Protein AF-A0A1Y4PWG5-F1 (afdb_monomer_lite)

Sequence (75 aa):
MKVLFNITLSDDENETEYDAIILTKFDVFIVEVKNFRGDLNISERGIVTNSFNDKVTYNLAEKMSCKEYFIKKTY

Organism: NCBI:txid29348

InterPro domains:
  IPR011528 Nuclease-related domain, NERD [PF08378] (2-61)
  IPR011528 Nuclease-related domain, NERD [PS50965] (1-75)

Radius of gyration: 14.55 Å; chains: 1; bounding box: 36×24×40 Å

Foldseek 3Di:
DDKDAFDWDDDPPDIATFRMWDDDPPDIDTDDDDDDDADWDQDPQRFIDHPPDRPDGDRRNVNVVRVVCVVVVPD

Secondary structure (DSSP, 8-state):
-EEEEEEEEE-SS-EEEEEEEEE-SS-EEEE-----SS-EEE-TT-EEEETT-TT--EEHHHHHHHHHHHHHT--

pLDDT: mean 85.28, std 10.68, range [44.25, 97.0]

Structure (mmCIF, N/CA/C/O backbone):
data_AF-A0A1Y4PWG5-F1
#
_entry.id   AF-A0A1Y4PWG5-F1
#
loop_
_atom_site.group_PDB
_atom_site.id
_atom_site.type_symbol
_atom_site.label_atom_id
_atom_site.label_alt_id
_atom_site.label_comp_id
_atom_site.label_asym_id
_atom_site.label_entity_id
_atom_site.label_seq_id
_atom_site.pdbx_PDB_ins_code
_atom_site.Cartn_x
_atom_site.Cartn_y
_atom_site.Cartn_z
_atom_site.occupancy
_atom_site.B_iso_or_equiv
_atom_site.auth_seq_id
_atom_site.auth_comp_id
_atom_site.auth_asym_id
_atom_site.auth_atom_id
_atom_site.pdbx_PDB_model_num
ATOM 1 N N . MET A 1 1 ? -21.767 -1.664 4.208 1.00 88.88 1 MET A N 1
ATOM 2 C CA . MET A 1 1 ? -20.412 -1.526 3.638 1.00 88.88 1 MET A CA 1
ATOM 3 C C . MET A 1 1 ? -20.132 -0.045 3.497 1.00 88.88 1 MET A C 1
ATOM 5 O O . MET A 1 1 ? -21.001 0.656 2.991 1.00 88.88 1 MET A O 1
ATOM 9 N N . LYS A 1 2 ? -18.985 0.428 3.982 1.00 96.38 2 LYS A N 1
ATOM 10 C CA . LYS A 1 2 ? -18.556 1.825 3.852 1.00 96.38 2 LYS A CA 1
ATOM 11 C C . LYS A 1 2 ? -17.211 1.844 3.140 1.00 96.38 2 LYS A C 1
ATOM 13 O O . LYS A 1 2 ? -16.337 1.062 3.494 1.00 96.38 2 LYS A O 1
ATOM 18 N N . VAL A 1 3 ? -17.069 2.717 2.151 1.00 96.88 3 VAL A N 1
ATOM 19 C CA . VAL A 1 3 ? -15.816 2.904 1.417 1.00 96.88 3 VAL A CA 1
ATOM 20 C C . VAL A 1 3 ? -15.333 4.321 1.671 1.00 96.88 3 VAL A C 1
ATOM 22 O O . VAL A 1 3 ? -16.113 5.269 1.580 1.00 96.88 3 VAL A O 1
ATOM 25 N N . LEU A 1 4 ? -14.069 4.439 2.047 1.00 96.12 4 LEU A N 1
ATOM 26 C CA . LEU A 1 4 ? -13.361 5.691 2.256 1.00 96.12 4 LEU A CA 1
ATOM 27 C C . LEU A 1 4 ? -12.240 5.767 1.222 1.00 96.12 4 LEU A C 1
ATOM 29 O O . LEU A 1 4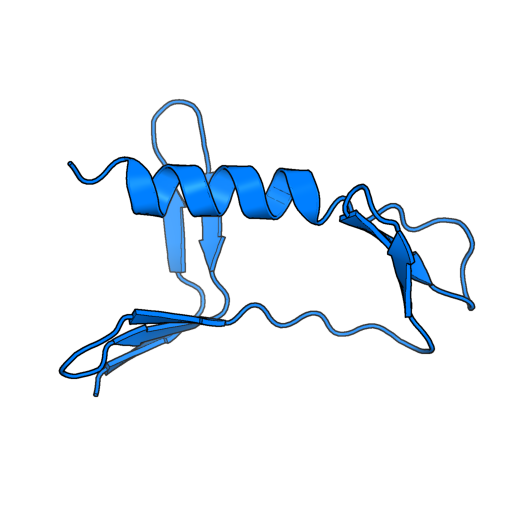 ? -11.580 4.758 0.989 1.00 96.12 4 LEU A O 1
ATOM 33 N N . PHE A 1 5 ? -12.035 6.934 0.622 1.00 97.00 5 PHE A N 1
ATOM 34 C CA . PHE A 1 5 ? -11.011 7.161 -0.397 1.00 97.00 5 PHE A CA 1
ATOM 35 C C . PHE A 1 5 ? -10.032 8.231 0.070 1.00 97.00 5 PHE A C 1
ATOM 37 O O . PHE A 1 5 ? -10.458 9.163 0.755 1.00 97.00 5 PHE A O 1
ATOM 44 N N . ASN A 1 6 ? -8.771 8.103 -0.345 1.00 95.19 6 ASN A N 1
ATOM 45 C CA . ASN A 1 6 ? -7.699 9.079 -0.135 1.00 95.19 6 ASN A CA 1
ATOM 46 C C . ASN A 1 6 ? -7.624 9.545 1.329 1.00 95.19 6 ASN A C 1
ATOM 48 O O . ASN A 1 6 ? -7.795 10.723 1.645 1.00 95.19 6 ASN A O 1
ATOM 52 N N . ILE A 1 7 ? -7.469 8.582 2.239 1.00 94.81 7 ILE A N 1
ATOM 53 C CA . ILE A 1 7 ? -7.435 8.835 3.681 1.00 94.81 7 ILE A CA 1
ATOM 54 C C . ILE A 1 7 ? -5.994 8.974 4.139 1.00 94.81 7 ILE A C 1
ATOM 56 O O . ILE A 1 7 ? -5.227 8.020 4.052 1.00 94.81 7 ILE A O 1
ATOM 60 N N . THR A 1 8 ? -5.663 10.118 4.723 1.00 93.81 8 THR A N 1
ATOM 61 C CA . THR A 1 8 ? -4.385 10.327 5.405 1.00 93.81 8 THR A CA 1
ATOM 62 C C . THR A 1 8 ? -4.530 10.053 6.897 1.00 93.81 8 THR A C 1
ATOM 64 O O . THR A 1 8 ? -5.445 10.570 7.540 1.00 93.81 8 THR A O 1
ATOM 67 N N . LEU A 1 9 ? -3.623 9.247 7.448 1.00 91.06 9 LEU A N 1
ATOM 68 C CA . LEU A 1 9 ? -3.417 9.081 8.884 1.00 91.06 9 LEU A CA 1
ATOM 69 C C . LEU A 1 9 ? -2.033 9.609 9.251 1.00 91.06 9 LEU A C 1
ATOM 71 O O . LEU A 1 9 ? -1.058 9.339 8.551 1.00 91.06 9 LEU A O 1
ATOM 75 N N . SER A 1 10 ? -1.948 10.327 10.363 1.00 92.56 10 SER A N 1
ATOM 76 C CA . SER A 1 10 ? -0.691 10.860 10.875 1.00 92.56 10 SER A CA 1
ATOM 77 C C . SER A 1 10 ? -0.661 10.887 12.399 1.00 92.56 10 SER A C 1
ATOM 79 O O . SER A 1 10 ? -1.698 10.865 13.067 1.00 92.56 10 SER A O 1
ATOM 81 N N . ASP A 1 11 ? 0.551 10.917 12.937 1.00 90.75 11 ASP A N 1
ATOM 82 C CA . ASP A 1 11 ? 0.871 11.255 14.319 1.00 90.75 11 ASP A CA 1
ATOM 83 C C . ASP A 1 11 ? 2.099 12.181 14.355 1.00 90.75 11 ASP A C 1
ATOM 85 O O . ASP A 1 11 ? 2.494 12.721 13.323 1.00 90.75 11 ASP A O 1
ATOM 89 N N . ASP A 1 12 ? 2.680 12.395 15.537 1.00 90.50 12 ASP A N 1
ATOM 90 C CA . ASP A 1 12 ? 3.810 13.314 15.716 1.00 90.50 12 ASP A CA 1
ATOM 91 C C . ASP A 1 12 ? 5.077 12.897 14.941 1.00 90.50 12 ASP A C 1
ATOM 93 O O . ASP A 1 12 ? 5.935 13.739 14.676 1.00 90.50 12 ASP A O 1
ATOM 97 N N . GLU A 1 13 ? 5.214 11.619 14.572 1.00 89.06 13 GLU A N 1
ATOM 98 C CA . GLU A 1 13 ? 6.429 11.061 13.961 1.00 89.06 13 GLU A CA 1
ATOM 99 C C . GLU A 1 13 ? 6.204 10.494 12.552 1.00 89.06 13 GLU A C 1
ATOM 101 O O . GLU A 1 13 ? 7.152 10.391 11.771 1.00 89.06 13 GLU A O 1
ATOM 106 N N . ASN A 1 14 ? 4.973 10.107 12.211 1.00 89.19 14 ASN A N 1
ATOM 107 C CA . ASN A 1 14 ? 4.657 9.359 11.000 1.00 89.19 14 ASN A CA 1
ATOM 108 C C . ASN A 1 14 ? 3.441 9.932 10.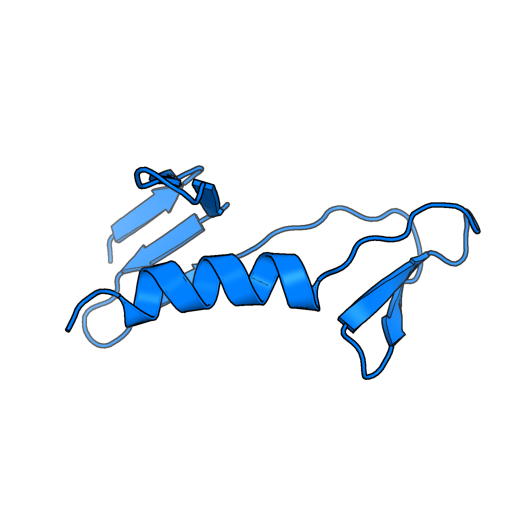268 1.00 89.19 14 ASN A C 1
ATOM 110 O O . ASN A 1 14 ? 2.494 10.434 10.868 1.00 89.19 14 ASN A O 1
ATOM 114 N N . GLU A 1 15 ? 3.423 9.756 8.950 1.00 91.38 15 GLU A N 1
ATOM 115 C CA . GLU A 1 15 ? 2.279 10.069 8.097 1.00 91.38 15 GLU A CA 1
ATOM 116 C C . GLU A 1 15 ? 2.170 9.028 6.981 1.00 91.38 15 GLU A C 1
ATOM 118 O O . GLU A 1 15 ? 3.170 8.624 6.378 1.00 91.38 15 GLU A O 1
ATOM 123 N N . THR A 1 16 ? 0.947 8.581 6.695 1.00 91.56 16 THR A N 1
ATOM 124 C CA . THR A 1 16 ? 0.669 7.668 5.589 1.00 91.56 16 THR A CA 1
ATOM 125 C C . THR A 1 16 ? -0.702 7.922 4.974 1.00 91.56 16 THR A C 1
ATOM 127 O O . THR A 1 16 ? -1.669 8.247 5.659 1.00 91.56 16 THR A O 1
ATOM 130 N N . GLU A 1 17 ? -0.797 7.731 3.665 1.00 93.19 17 GLU A N 1
ATOM 131 C CA . GLU A 1 17 ? -2.030 7.864 2.888 1.00 93.19 17 GLU A CA 1
ATOM 132 C C . GLU A 1 17 ? -2.512 6.486 2.451 1.00 93.19 17 GLU A C 1
ATOM 134 O O . GLU A 1 17 ? -1.694 5.678 2.029 1.00 93.19 17 GLU A O 1
ATOM 139 N N . TYR A 1 18 ? -3.815 6.224 2.502 1.00 93.00 18 TYR A N 1
ATOM 140 C CA . TYR A 1 18 ? -4.477 5.040 1.959 1.00 93.00 18 TYR A CA 1
ATOM 141 C C . TYR A 1 18 ? -5.370 5.419 0.781 1.00 93.00 18 TYR A C 1
ATOM 143 O O . TYR A 1 18 ? -6.293 6.222 0.947 1.00 93.00 18 TYR A O 1
ATOM 151 N N . ASP A 1 19 ? -5.161 4.774 -0.369 1.00 94.25 19 ASP A N 1
ATOM 152 C CA . ASP A 1 19 ? -5.956 5.047 -1.572 1.00 94.25 19 ASP A CA 1
ATOM 153 C C . ASP A 1 19 ? -7.437 4.693 -1.343 1.00 94.25 19 ASP A C 1
ATOM 155 O O . ASP A 1 19 ? -8.331 5.490 -1.644 1.00 94.25 19 ASP A O 1
ATOM 159 N N . ALA A 1 20 ? -7.720 3.530 -0.738 1.00 95.69 20 ALA A N 1
ATOM 160 C CA . ALA A 1 20 ? -9.048 3.241 -0.202 1.00 95.69 20 ALA A CA 1
ATOM 161 C C . ALA A 1 20 ? -9.048 2.320 1.029 1.00 95.69 20 ALA A C 1
ATOM 163 O O . ALA A 1 20 ? -8.244 1.396 1.156 1.00 95.69 20 ALA A O 1
ATOM 164 N N . ILE A 1 21 ? -10.029 2.535 1.910 1.00 93.62 21 ILE A N 1
ATOM 165 C CA . ILE A 1 21 ? -10.354 1.660 3.041 1.00 93.62 21 ILE A CA 1
ATOM 166 C C . ILE A 1 21 ? -11.803 1.200 2.893 1.00 93.62 21 ILE A C 1
ATOM 168 O O . ILE A 1 21 ? -12.732 2.012 2.846 1.00 93.62 21 ILE A O 1
ATOM 172 N N . ILE A 1 22 ? -12.007 -0.113 2.838 1.00 95.50 22 ILE A N 1
ATOM 173 C CA . ILE A 1 22 ? -13.322 -0.739 2.714 1.00 95.50 22 ILE A CA 1
ATOM 174 C C . ILE A 1 22 ? -13.666 -1.397 4.046 1.00 95.50 22 ILE A C 1
ATOM 176 O O . ILE A 1 22 ? -13.074 -2.398 4.442 1.00 95.50 22 ILE A O 1
ATOM 180 N N . LEU A 1 23 ? -14.666 -0.841 4.723 1.00 94.88 23 LEU A N 1
ATOM 181 C CA . LEU A 1 23 ? -15.218 -1.374 5.961 1.00 94.88 23 LEU A CA 1
ATOM 182 C C . LEU A 1 23 ? -16.433 -2.247 5.638 1.00 94.88 23 LEU A C 1
ATOM 184 O O . LEU A 1 23 ? -17.463 -1.776 5.125 1.00 94.88 23 LEU A O 1
ATOM 188 N N . THR A 1 24 ? -16.324 -3.531 5.955 1.00 95.69 24 THR A N 1
ATOM 189 C CA . THR A 1 24 ? -17.423 -4.494 5.854 1.00 95.69 24 THR A CA 1
ATOM 190 C C . THR A 1 24 ? -17.979 -4.818 7.242 1.00 95.69 24 THR A C 1
ATOM 192 O O . THR A 1 24 ? -17.618 -4.185 8.229 1.00 95.69 24 THR A O 1
ATOM 195 N N . LYS A 1 25 ? -18.923 -5.764 7.326 1.00 95.50 25 LYS A N 1
ATOM 196 C CA . LYS A 1 25 ? -19.472 -6.201 8.618 1.00 95.50 25 LYS A CA 1
ATOM 197 C C . LYS A 1 25 ? -18.454 -7.000 9.444 1.00 95.50 25 LYS A C 1
ATOM 199 O O . LYS A 1 25 ? -18.568 -7.015 10.664 1.00 95.50 25 LYS A O 1
ATOM 204 N N . PHE A 1 26 ? -17.520 -7.678 8.783 1.00 94.94 26 PHE A N 1
ATOM 205 C CA . PHE A 1 26 ? -16.626 -8.649 9.417 1.00 94.94 26 PHE A CA 1
ATOM 206 C C . PHE A 1 26 ? -15.157 -8.257 9.297 1.00 94.94 26 PHE A C 1
ATOM 208 O O . PHE A 1 26 ? -14.385 -8.549 10.199 1.00 94.94 26 PHE A O 1
ATOM 215 N N . ASP A 1 27 ? -14.806 -7.533 8.235 1.00 92.88 27 ASP A N 1
ATOM 216 C CA . ASP A 1 27 ? -13.422 -7.259 7.870 1.00 92.88 27 ASP A CA 1
ATOM 217 C C . ASP A 1 27 ? -13.201 -5.815 7.416 1.00 92.88 27 ASP A C 1
ATOM 219 O O . ASP A 1 27 ? -14.126 -5.115 6.973 1.00 92.88 27 ASP A O 1
ATOM 223 N N . VAL A 1 28 ? -11.932 -5.417 7.462 1.00 91.31 28 VAL A N 1
ATOM 224 C CA . VAL A 1 28 ? -11.402 -4.175 6.900 1.00 91.31 28 VAL A CA 1
ATOM 225 C C . VAL A 1 28 ? -10.443 -4.531 5.771 1.00 91.31 28 VAL A C 1
ATOM 227 O O . VAL A 1 28 ? -9.486 -5.269 5.985 1.00 91.31 28 VAL A O 1
ATOM 230 N N . PHE A 1 29 ? -10.675 -3.982 4.580 1.00 92.19 29 PHE A N 1
ATOM 231 C CA . PHE A 1 29 ? -9.746 -4.099 3.458 1.00 92.19 29 PHE A CA 1
ATOM 232 C C . PHE A 1 29 ? -9.063 -2.764 3.219 1.00 92.19 29 PHE A C 1
ATOM 234 O O . PHE A 1 29 ? -9.716 -1.721 3.169 1.00 92.19 29 PHE A O 1
ATOM 241 N N . ILE A 1 30 ? -7.754 -2.821 3.023 1.00 91.19 30 ILE A N 1
ATOM 242 C CA . ILE A 1 30 ? -6.949 -1.683 2.605 1.00 91.19 30 ILE A CA 1
ATOM 243 C C . ILE A 1 30 ? -6.544 -1.933 1.166 1.00 91.19 30 ILE A C 1
ATOM 245 O O . ILE A 1 30 ? -5.969 -2.974 0.847 1.00 91.19 30 ILE A O 1
ATOM 249 N N . VAL A 1 31 ? -6.882 -0.987 0.300 1.00 92.00 31 VAL A N 1
ATOM 250 C CA . VAL A 1 31 ? -6.579 -1.050 -1.122 1.00 92.00 31 VAL A CA 1
ATOM 251 C C . VAL A 1 31 ? -5.563 0.032 -1.427 1.00 92.00 31 VAL A C 1
ATOM 253 O O . VAL A 1 31 ? -5.794 1.204 -1.137 1.00 92.00 31 VAL A O 1
ATOM 256 N N . GLU A 1 32 ? -4.459 -0.387 -2.032 1.00 89.12 32 GLU A N 1
ATOM 257 C CA . GLU A 1 32 ? -3.434 0.494 -2.571 1.00 89.12 32 GLU A CA 1
ATOM 258 C C . GLU A 1 32 ? -3.389 0.304 -4.086 1.00 89.12 32 GLU A C 1
ATOM 260 O O . GLU A 1 32 ? -3.231 -0.814 -4.582 1.00 89.12 32 GLU A O 1
ATOM 265 N N . VAL A 1 33 ? -3.524 1.394 -4.829 1.00 88.69 33 VAL A N 1
ATOM 266 C CA . VAL A 1 33 ? -3.466 1.420 -6.283 1.00 88.69 33 VAL A CA 1
ATOM 267 C C . VAL A 1 33 ? -2.151 2.055 -6.703 1.00 88.69 33 VAL A C 1
ATOM 269 O O . VAL A 1 33 ? -1.761 3.140 -6.266 1.00 88.69 33 VAL A O 1
ATOM 272 N N . LYS A 1 34 ? -1.441 1.368 -7.594 1.00 84.00 34 LYS A N 1
ATOM 273 C CA . LYS A 1 34 ? -0.227 1.892 -8.207 1.00 84.00 34 LYS A CA 1
ATOM 274 C C . LYS A 1 34 ? -0.301 1.690 -9.708 1.00 84.00 34 LYS A C 1
ATOM 276 O O . LYS A 1 34 ? -0.332 0.569 -10.206 1.00 84.00 34 LYS A O 1
ATOM 281 N N . ASN A 1 35 ? -0.347 2.807 -10.423 1.00 82.00 35 ASN A N 1
ATOM 282 C CA . ASN A 1 35 ? -0.394 2.815 -11.874 1.00 82.00 35 ASN A CA 1
ATOM 283 C C . ASN A 1 35 ? 1.029 2.819 -12.413 1.00 82.00 35 ASN A C 1
ATOM 285 O O . ASN A 1 35 ? 1.696 3.853 -12.436 1.00 82.00 35 ASN A O 1
ATOM 289 N N . PHE A 1 36 ? 1.483 1.657 -12.861 1.00 76.69 36 PHE A N 1
ATOM 290 C CA . PHE A 1 36 ? 2.767 1.518 -13.522 1.00 76.69 36 PHE A CA 1
ATOM 291 C C . PHE A 1 36 ? 2.570 1.284 -15.019 1.00 76.69 36 PHE A C 1
ATOM 293 O O . PHE A 1 36 ? 1.587 0.683 -15.449 1.00 76.69 36 PHE A O 1
ATOM 300 N N . ARG A 1 37 ? 3.508 1.781 -15.828 1.00 77.31 37 ARG A N 1
ATOM 301 C CA . ARG A 1 37 ? 3.557 1.474 -17.259 1.00 77.31 37 ARG A CA 1
ATOM 302 C C . ARG A 1 37 ? 4.506 0.311 -17.481 1.00 77.31 37 ARG A C 1
ATOM 304 O O . ARG A 1 37 ? 5.699 0.492 -17.274 1.00 77.31 37 ARG A O 1
ATOM 311 N N . GLY A 1 38 ? 3.984 -0.819 -17.939 1.00 77.06 38 GLY A N 1
ATOM 312 C CA . GLY A 1 38 ? 4.790 -1.995 -18.247 1.00 77.06 38 GLY A CA 1
ATOM 313 C C . GLY A 1 38 ? 4.946 -2.971 -17.090 1.00 77.06 38 GLY A C 1
ATOM 314 O O 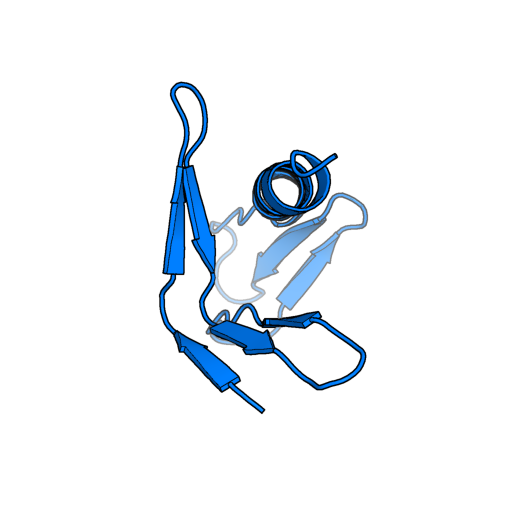. GLY A 1 38 ? 4.291 -2.837 -16.056 1.00 77.06 38 GLY A O 1
ATOM 315 N N . ASP A 1 39 ? 5.806 -3.961 -17.306 1.00 83.69 39 ASP A N 1
ATOM 316 C CA . ASP A 1 39 ? 5.982 -5.071 -16.380 1.00 83.69 39 ASP A CA 1
ATOM 317 C C . ASP A 1 39 ? 6.743 -4.636 -15.128 1.00 83.69 39 ASP A C 1
ATOM 319 O O . ASP A 1 39 ? 7.711 -3.866 -15.172 1.00 83.69 39 ASP A O 1
ATOM 323 N N . LEU A 1 40 ? 6.295 -5.171 -13.998 1.00 84.19 40 LEU A N 1
ATOM 324 C CA . LEU A 1 40 ? 6.859 -4.905 -12.688 1.00 84.19 40 LEU A CA 1
ATOM 325 C C . LEU A 1 40 ? 7.554 -6.134 -12.149 1.00 84.19 40 LEU A C 1
ATOM 327 O O . LEU A 1 40 ? 7.044 -7.247 -12.255 1.00 84.19 40 LEU A O 1
ATOM 331 N N . ASN A 1 41 ? 8.669 -5.894 -11.474 1.00 85.50 41 ASN A N 1
ATOM 332 C CA . ASN A 1 41 ? 9.328 -6.895 -10.661 1.00 85.50 41 ASN A CA 1
ATOM 333 C C . ASN A 1 41 ? 9.327 -6.421 -9.215 1.00 85.50 41 ASN A C 1
ATOM 335 O O . ASN A 1 41 ? 9.731 -5.298 -8.918 1.00 85.50 41 ASN A O 1
ATOM 339 N N . ILE A 1 42 ? 8.873 -7.286 -8.314 1.00 87.25 42 ILE A N 1
ATOM 340 C CA . ILE A 1 42 ? 8.943 -7.056 -6.874 1.00 87.25 42 ILE A CA 1
ATOM 341 C C . ILE A 1 42 ? 9.966 -8.042 -6.330 1.00 87.25 42 ILE A C 1
ATOM 343 O O . ILE A 1 42 ? 9.776 -9.253 -6.411 1.00 87.25 42 ILE A O 1
ATOM 347 N N . SER A 1 43 ? 11.077 -7.526 -5.813 1.00 88.19 43 SER A N 1
ATOM 348 C CA . SER A 1 43 ? 12.069 -8.364 -5.135 1.00 88.19 43 SER A CA 1
ATOM 349 C C . SER A 1 43 ? 11.524 -8.906 -3.810 1.00 88.19 43 SER A C 1
ATOM 351 O O . SER A 1 43 ? 10.605 -8.334 -3.227 1.00 88.19 43 SER A O 1
ATOM 353 N N . GLU A 1 44 ? 12.160 -9.943 -3.262 1.00 87.81 44 GLU A N 1
ATOM 354 C CA . GLU A 1 44 ? 11.830 -10.482 -1.929 1.00 87.81 44 GLU A CA 1
ATOM 355 C C . GLU A 1 44 ? 11.922 -9.437 -0.804 1.00 87.81 44 GLU A C 1
ATOM 357 O O . GLU A 1 44 ? 11.281 -9.573 0.232 1.00 87.81 44 GLU A O 1
ATOM 362 N N . ARG A 1 45 ? 12.695 -8.363 -1.010 1.00 86.00 45 ARG A N 1
ATOM 363 C CA . ARG A 1 45 ? 12.809 -7.238 -0.069 1.00 86.00 45 ARG A CA 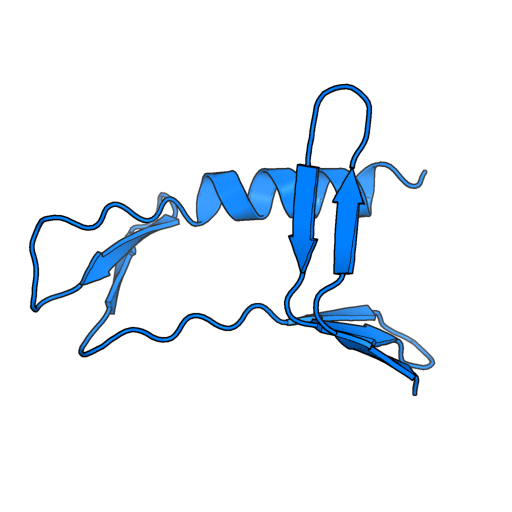1
ATOM 364 C C . ARG A 1 45 ? 11.739 -6.161 -0.273 1.00 86.00 45 ARG A C 1
ATOM 366 O O . ARG A 1 45 ? 11.817 -5.110 0.350 1.00 86.00 45 ARG A O 1
ATOM 373 N N . GLY A 1 46 ? 10.783 -6.373 -1.177 1.00 84.94 46 GLY A N 1
ATOM 374 C CA . GLY A 1 46 ? 9.738 -5.401 -1.499 1.00 84.94 46 GLY A CA 1
ATOM 375 C C . GLY A 1 46 ? 10.231 -4.194 -2.302 1.00 84.94 46 GLY A C 1
ATOM 376 O O . GLY A 1 46 ? 9.542 -3.182 -2.367 1.00 84.94 46 GLY A O 1
ATOM 377 N N . ILE A 1 47 ? 11.409 -4.266 -2.927 1.00 87.12 47 ILE A N 1
ATOM 378 C CA . ILE A 1 47 ? 11.823 -3.247 -3.901 1.00 87.12 47 ILE A CA 1
ATOM 379 C C . ILE A 1 47 ? 11.110 -3.525 -5.216 1.00 87.12 47 ILE A C 1
ATOM 381 O O . ILE A 1 47 ? 11.260 -4.618 -5.768 1.00 87.12 47 ILE A O 1
ATOM 385 N N . VAL A 1 48 ? 10.356 -2.538 -5.690 1.00 85.75 48 VAL A N 1
ATOM 386 C CA . VAL A 1 48 ? 9.639 -2.583 -6.962 1.00 85.75 48 VAL A CA 1
ATOM 387 C C . VAL A 1 48 ? 10.483 -1.899 -8.027 1.00 85.75 48 VAL A C 1
ATOM 389 O O . VAL A 1 48 ? 10.897 -0.751 -7.852 1.00 85.75 48 VAL A O 1
ATOM 392 N N . THR A 1 49 ? 10.712 -2.600 -9.132 1.00 83.69 49 THR A N 1
ATOM 393 C CA . THR A 1 49 ? 11.361 -2.077 -10.336 1.00 83.69 49 THR A CA 1
ATOM 394 C C . THR A 1 49 ? 10.448 -2.243 -11.547 1.00 83.69 49 THR A C 1
ATOM 396 O O . THR A 1 49 ? 9.522 -3.056 -11.548 1.00 83.69 49 THR A O 1
ATOM 399 N N . ASN A 1 50 ? 10.698 -1.444 -12.582 1.00 79.12 50 ASN A N 1
ATOM 400 C CA . ASN A 1 50 ? 9.942 -1.447 -13.829 1.00 79.12 50 ASN A CA 1
ATOM 401 C C . ASN A 1 50 ? 10.890 -1.725 -15.002 1.00 79.12 50 ASN A C 1
ATOM 403 O O . ASN A 1 50 ? 11.957 -1.119 -15.073 1.00 79.12 50 ASN A O 1
ATOM 407 N N . SER A 1 51 ? 10.488 -2.605 -15.921 1.00 71.62 51 SER A N 1
ATOM 408 C CA . SER A 1 51 ? 11.292 -3.017 -17.081 1.00 71.62 51 SER A CA 1
ATOM 409 C C . SER A 1 51 ? 11.603 -1.899 -18.089 1.00 71.62 51 SER A C 1
ATOM 411 O O . SER A 1 51 ? 12.529 -2.038 -18.883 1.00 71.62 51 SER A O 1
ATOM 413 N N . PHE A 1 52 ? 10.858 -0.790 -18.072 1.00 67.56 52 PHE A N 1
ATOM 414 C CA . PHE A 1 52 ? 11.008 0.312 -19.031 1.00 67.56 52 PHE A CA 1
ATOM 415 C C . PHE A 1 52 ? 11.935 1.440 -18.565 1.00 67.56 52 PHE A C 1
ATOM 417 O O . PHE A 1 52 ? 12.321 2.281 -19.378 1.00 67.56 52 PHE A O 1
ATOM 424 N N . ASN A 1 53 ? 12.248 1.525 -17.271 1.00 62.03 53 ASN A N 1
ATOM 425 C CA . ASN A 1 53 ? 13.033 2.629 -16.728 1.00 62.03 53 ASN A CA 1
ATOM 426 C C . ASN A 1 53 ? 13.786 2.159 -15.475 1.00 62.03 53 ASN A C 1
ATOM 428 O O . ASN A 1 53 ? 13.201 2.083 -14.395 1.00 62.03 53 ASN A O 1
ATOM 432 N N . ASP A 1 54 ? 15.090 1.895 -15.605 1.00 58.41 54 ASP A N 1
ATOM 433 C CA . ASP A 1 54 ? 15.997 1.395 -14.549 1.00 58.41 54 ASP A CA 1
ATOM 434 C C . ASP A 1 54 ? 16.179 2.349 -13.340 1.00 58.41 54 ASP A C 1
ATOM 436 O O . ASP A 1 54 ? 17.105 2.200 -12.542 1.00 58.41 54 ASP A O 1
ATOM 440 N N . LYS A 1 55 ? 15.334 3.379 -13.193 1.00 61.22 55 LYS A N 1
ATOM 441 C CA . LYS A 1 55 ? 15.512 4.483 -12.237 1.00 61.22 55 LYS A CA 1
ATOM 442 C C . LYS A 1 55 ? 14.315 4.817 -11.347 1.00 61.22 55 LYS A C 1
ATOM 444 O O . LYS A 1 55 ? 14.256 5.926 -10.823 1.00 61.22 55 LYS A O 1
ATOM 449 N N . VAL A 1 56 ? 13.395 3.894 -11.078 1.0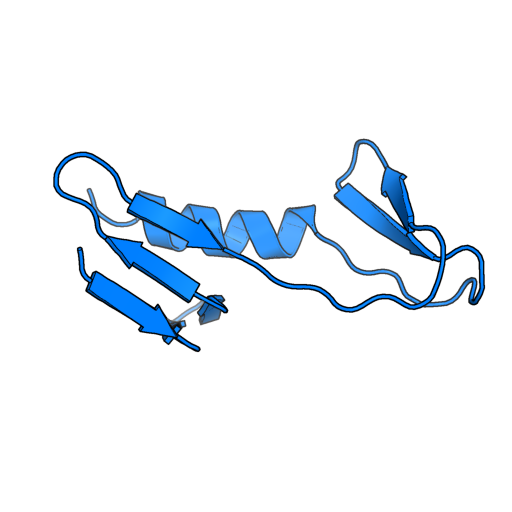0 58.84 56 VAL A N 1
ATOM 450 C CA . VAL A 1 56 ? 12.385 4.133 -10.028 1.00 58.84 56 VAL A CA 1
ATOM 451 C C . VAL A 1 56 ? 12.428 3.033 -8.976 1.00 58.84 56 VAL A C 1
ATOM 453 O O . VAL A 1 56 ? 11.838 1.973 -9.144 1.00 58.84 56 VAL A O 1
ATOM 456 N N . THR A 1 57 ? 13.136 3.321 -7.881 1.00 67.12 57 THR A N 1
ATOM 457 C CA . THR A 1 57 ? 13.221 2.491 -6.673 1.00 67.12 57 THR A CA 1
ATOM 458 C C . THR A 1 57 ? 12.014 2.787 -5.786 1.00 67.12 57 THR A C 1
ATOM 460 O O . THR A 1 57 ? 12.081 3.628 -4.892 1.00 67.12 57 THR A O 1
ATOM 463 N N . TYR A 1 58 ? 10.878 2.142 -6.048 1.00 76.31 58 TYR A N 1
ATOM 464 C CA . TYR A 1 58 ? 9.740 2.226 -5.133 1.00 76.31 58 TYR A CA 1
ATOM 465 C C . 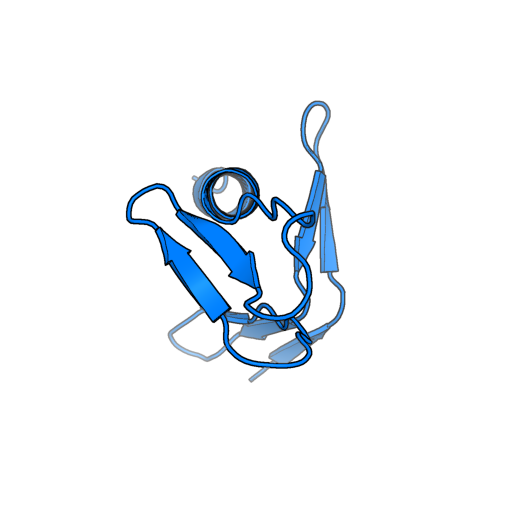TYR A 1 58 ? 9.910 1.164 -4.035 1.00 76.31 58 TYR A C 1
ATOM 467 O O . TYR A 1 58 ? 9.846 -0.036 -4.305 1.00 76.31 58 TYR A O 1
ATOM 475 N N . ASN A 1 59 ? 10.179 1.599 -2.800 1.00 84.56 59 ASN A N 1
ATOM 476 C CA . ASN A 1 59 ? 10.325 0.712 -1.644 1.00 84.56 59 ASN A CA 1
ATOM 477 C C . ASN A 1 59 ? 8.944 0.384 -1.052 1.00 84.56 59 ASN A C 1
ATOM 479 O O . ASN A 1 59 ? 8.435 1.097 -0.184 1.00 84.56 59 ASN A O 1
ATOM 483 N N . LEU A 1 60 ? 8.320 -0.687 -1.552 1.00 86.44 60 LEU A N 1
ATOM 484 C CA . LEU A 1 60 ? 7.006 -1.134 -1.088 1.00 86.44 60 LEU A CA 1
ATOM 485 C C . LEU A 1 60 ? 7.060 -1.593 0.372 1.00 86.44 60 LEU A C 1
ATOM 487 O O . LEU A 1 60 ? 6.128 -1.312 1.119 1.00 86.44 60 LEU A O 1
ATOM 491 N N . ALA A 1 61 ? 8.143 -2.254 0.790 1.00 86.00 61 ALA A N 1
ATOM 492 C CA . ALA A 1 61 ? 8.274 -2.775 2.150 1.00 86.00 61 ALA A CA 1
ATOM 493 C C . ALA A 1 61 ? 8.205 -1.658 3.202 1.00 86.00 61 ALA A C 1
ATOM 495 O O . ALA A 1 61 ? 7.437 -1.751 4.155 1.00 86.00 61 ALA A O 1
ATOM 496 N N . GLU A 1 62 ? 8.944 -0.570 2.999 1.00 85.75 62 GLU A N 1
ATOM 497 C CA . GLU A 1 62 ? 8.946 0.576 3.915 1.00 85.75 62 GLU A CA 1
ATOM 498 C C . GLU A 1 62 ? 7.582 1.277 3.968 1.00 85.75 62 GLU A C 1
ATOM 500 O O . GLU A 1 62 ? 7.048 1.536 5.049 1.00 85.75 62 GLU A O 1
ATOM 505 N N . LYS A 1 63 ? 6.964 1.517 2.805 1.00 85.06 63 LYS A N 1
ATOM 506 C CA . LYS A 1 63 ? 5.630 2.132 2.734 1.00 85.06 63 LYS A CA 1
ATOM 507 C C . LYS A 1 63 ? 4.565 1.273 3.417 1.00 85.06 63 LYS A C 1
ATOM 509 O O . LYS A 1 63 ? 3.702 1.814 4.108 1.00 85.06 63 LYS A O 1
ATOM 514 N N . MET A 1 64 ? 4.640 -0.047 3.262 1.00 86.56 64 MET A N 1
ATOM 515 C CA . MET A 1 64 ? 3.723 -0.975 3.923 1.00 86.56 64 MET A CA 1
ATOM 516 C C . MET A 1 64 ? 3.986 -1.081 5.423 1.00 86.56 64 MET A C 1
ATOM 518 O O . MET A 1 64 ? 3.026 -1.137 6.181 1.00 86.56 64 MET A O 1
ATOM 522 N N . SER A 1 65 ? 5.242 -1.001 5.869 1.00 88.00 65 SER A N 1
ATOM 523 C CA . SER A 1 65 ? 5.576 -1.000 7.298 1.00 88.00 65 SER A CA 1
ATOM 524 C C . SER A 1 65 ? 4.941 0.180 8.040 1.00 88.00 65 SER A C 1
ATOM 526 O O . SER A 1 65 ? 4.425 0.004 9.141 1.00 88.00 65 SER A O 1
ATOM 528 N N . CYS A 1 66 ? 4.940 1.380 7.449 1.00 85.81 66 CYS A N 1
ATOM 529 C CA . CYS A 1 66 ? 4.310 2.556 8.061 1.00 85.81 66 CYS A CA 1
ATOM 530 C C . CYS A 1 66 ? 2.776 2.416 8.125 1.00 85.81 66 CYS A C 1
ATOM 532 O O . CYS A 1 66 ? 2.144 2.756 9.124 1.00 85.81 66 CYS A O 1
ATOM 534 N N . LYS A 1 67 ? 2.161 1.840 7.087 1.00 87.75 67 LYS A N 1
ATOM 535 C CA . LYS A 1 67 ? 0.722 1.531 7.078 1.00 87.75 67 LYS A CA 1
ATOM 536 C C . LYS A 1 67 ? 0.360 0.491 8.137 1.00 87.75 67 LYS A C 1
ATOM 538 O O . LYS A 1 67 ? -0.559 0.684 8.926 1.00 87.75 67 LYS A O 1
ATOM 543 N N . GLU A 1 68 ? 1.125 -0.592 8.194 1.00 87.56 68 GLU A N 1
ATOM 544 C CA . GLU A 1 68 ? 0.961 -1.645 9.191 1.00 87.56 68 GLU A CA 1
ATOM 545 C C . GLU A 1 68 ? 1.082 -1.099 10.616 1.00 87.56 68 GLU A C 1
ATOM 547 O O . GLU A 1 68 ? 0.271 -1.456 11.473 1.00 87.56 68 GLU A O 1
ATOM 552 N N . TYR A 1 69 ? 2.031 -0.189 10.854 1.00 89.81 69 TYR A N 1
ATOM 553 C CA . TYR A 1 69 ? 2.165 0.513 12.125 1.00 89.81 69 TYR A CA 1
ATOM 554 C C . TYR A 1 69 ? 0.859 1.204 12.533 1.00 89.81 69 TYR A C 1
ATOM 556 O O . TYR A 1 69 ? 0.360 0.927 13.620 1.00 89.81 69 TYR A O 1
ATOM 564 N N . PHE A 1 70 ? 0.244 2.018 11.669 1.00 87.19 70 PHE A N 1
ATOM 565 C CA . PHE A 1 70 ? -1.010 2.709 12.008 1.00 87.19 70 PHE A CA 1
ATOM 566 C C . PHE A 1 70 ? -2.191 1.760 12.247 1.00 87.19 70 PHE A C 1
ATOM 568 O O . PHE A 1 70 ? -3.027 2.030 13.108 1.00 87.19 70 PHE A O 1
ATOM 575 N N . ILE A 1 71 ? -2.255 0.629 11.539 1.00 83.81 71 ILE A N 1
ATOM 576 C CA . ILE A 1 71 ? -3.287 -0.394 11.778 1.00 83.81 71 ILE A CA 1
ATOM 577 C C . ILE A 1 71 ? -3.084 -1.042 13.153 1.00 83.81 71 ILE A C 1
ATOM 579 O O . ILE A 1 71 ? -4.043 -1.223 13.902 1.00 83.81 71 ILE A O 1
ATOM 583 N N . LYS A 1 72 ? -1.836 -1.384 13.495 1.00 84.38 72 LYS A N 1
ATOM 584 C CA . LYS A 1 72 ? -1.486 -2.090 14.737 1.00 84.38 72 LYS A CA 1
ATOM 585 C C . LYS A 1 72 ? -1.404 -1.192 15.967 1.00 84.38 72 LYS A C 1
ATOM 587 O O . LYS A 1 72 ? -1.584 -1.697 17.068 1.00 84.38 72 LYS A O 1
ATOM 592 N N . LYS A 1 73 ? -1.157 0.111 15.798 1.00 73.62 73 LYS A N 1
ATOM 593 C CA . LYS A 1 73 ? -1.084 1.101 16.887 1.00 73.62 73 LYS A CA 1
ATOM 594 C C . LYS A 1 73 ? -2.387 1.187 17.689 1.00 73.62 73 LYS A C 1
ATOM 596 O O . LYS A 1 73 ? -2.386 1.681 18.809 1.00 73.62 73 LYS A O 1
ATOM 601 N N . THR A 1 74 ? -3.488 0.684 17.137 1.00 57.22 74 THR A N 1
ATOM 602 C CA . THR A 1 74 ? -4.788 0.651 17.805 1.00 57.22 74 THR A CA 1
ATOM 603 C C . THR A 1 74 ? -4.950 -0.621 18.648 1.00 57.22 74 THR A C 1
ATOM 605 O O . THR A 1 74 ? -5.751 -1.480 18.291 1.00 57.22 74 THR A O 1
ATOM 608 N N . TYR A 1 75 ? -4.198 -0.738 19.750 1.00 44.25 75 TYR A N 1
ATOM 609 C CA . TYR A 1 75 ? -4.493 -1.622 20.892 1.00 44.25 75 TYR A CA 1
ATOM 610 C C . TYR A 1 75 ? -3.978 -1.013 22.196 1.00 44.25 75 TYR A C 1
ATOM 612 O O . TYR A 1 75 ? -2.796 -0.603 22.224 1.00 44.25 75 TYR A O 1
#